Protein AF-A0AA50WJH5-F1 (afdb_monomer)

InterPro domains:
  IPR006808 ATP synthase F0 complex subunit G, mitochondrial [PF04718] (2-60)

Organism: NCBI:txid2585899

Structure (mmCIF, N/CA/C/O backbone):
data_AF-A0AA50WJH5-F1
#
_entry.id   AF-A0AA50WJH5-F1
#
loop_
_atom_site.group_PDB
_atom_site.id
_atom_site.type_symbol
_atom_site.label_atom_id
_atom_site.label_alt_id
_atom_site.label_comp_id
_atom_site.label_asym_id
_atom_site.label_entity_id
_atom_site.label_seq_id
_atom_site.pdbx_PDB_ins_code
_atom_site.Cartn_x
_atom_site.Cartn_y
_atom_site.Cartn_z
_atom_site.occupancy
_atom_site.B_iso_or_equiv
_atom_site.auth_seq_id
_atom_site.auth_comp_id
_atom_site.auth_asym_id
_atom_site.auth_atom_id
_atom_site.pdbx_PDB_model_num
ATOM 1 N N . ILE A 1 1 ? 15.693 -20.398 -1.200 1.00 69.50 1 ILE A N 1
ATOM 2 C CA . ILE A 1 1 ? 14.348 -19.937 -0.754 1.00 69.50 1 ILE A CA 1
ATOM 3 C C . ILE A 1 1 ? 14.289 -18.408 -0.644 1.00 69.50 1 ILE A C 1
ATOM 5 O O . ILE A 1 1 ? 13.393 -17.818 -1.231 1.00 69.50 1 ILE A O 1
ATOM 9 N N . PHE A 1 2 ? 15.285 -17.758 -0.029 1.00 72.12 2 PHE A N 1
ATOM 10 C CA . PHE A 1 2 ? 15.394 -16.292 0.101 1.00 72.12 2 PHE A CA 1
ATOM 11 C C . PHE A 1 2 ? 15.224 -15.492 -1.210 1.00 72.12 2 PHE A C 1
ATOM 13 O O . PHE A 1 2 ? 14.430 -14.558 -1.269 1.00 72.12 2 PHE A O 1
ATOM 20 N N . LEU A 1 3 ? 15.890 -15.909 -2.295 1.00 75.06 3 LEU A N 1
ATOM 21 C CA . LEU A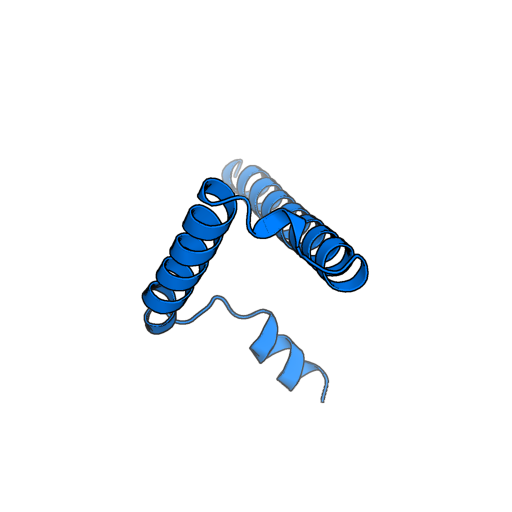 1 3 ? 15.842 -15.214 -3.592 1.00 75.06 3 LEU A CA 1
ATOM 22 C C . LEU A 1 3 ? 14.434 -15.121 -4.211 1.00 75.06 3 LEU A C 1
ATOM 24 O O . LEU A 1 3 ? 14.159 -14.171 -4.940 1.00 75.06 3 LEU A O 1
ATOM 28 N N . LYS A 1 4 ? 13.537 -16.079 -3.926 1.00 71.62 4 LYS A N 1
ATOM 29 C CA . LYS A 1 4 ? 12.163 -16.059 -4.458 1.00 71.62 4 LYS A CA 1
ATOM 30 C C . LYS A 1 4 ? 11.316 -14.967 -3.796 1.00 71.62 4 LYS A C 1
ATOM 32 O O . LYS A 1 4 ? 10.602 -14.270 -4.503 1.00 71.62 4 LYS A O 1
ATOM 37 N N . TYR A 1 5 ? 11.450 -14.778 -2.483 1.00 70.38 5 TYR A N 1
ATOM 38 C CA . TYR A 1 5 ? 10.731 -13.731 -1.746 1.00 70.38 5 TYR A CA 1
ATOM 39 C C . TYR A 1 5 ? 11.323 -12.342 -2.001 1.00 70.38 5 TYR A C 1
ATOM 41 O O . TYR A 1 5 ? 10.584 -11.398 -2.266 1.00 70.38 5 TYR A O 1
ATOM 49 N N . ALA A 1 6 ? 12.656 -12.230 -2.047 1.00 72.94 6 ALA A N 1
ATOM 50 C CA . ALA A 1 6 ? 13.326 -10.962 -2.338 1.00 72.94 6 ALA A CA 1
ATOM 51 C C . ALA A 1 6 ? 12.925 -10.389 -3.709 1.00 72.94 6 ALA A C 1
ATOM 53 O O . ALA A 1 6 ? 12.706 -9.189 -3.844 1.00 72.94 6 ALA A O 1
ATOM 54 N N . LYS A 1 7 ? 12.771 -11.248 -4.726 1.00 67.12 7 LYS A N 1
ATOM 55 C CA . LYS A 1 7 ? 12.386 -10.817 -6.077 1.00 67.12 7 LYS A CA 1
ATOM 56 C C . LYS A 1 7 ? 10.942 -10.312 -6.162 1.00 67.12 7 LYS A C 1
ATOM 58 O O . LYS A 1 7 ? 10.666 -9.451 -6.987 1.00 67.12 7 LYS A O 1
ATOM 63 N N . VAL A 1 8 ? 10.036 -10.847 -5.347 1.00 69.31 8 VAL A N 1
ATOM 64 C CA . VAL A 1 8 ? 8.610 -10.487 -5.383 1.00 69.31 8 VAL A CA 1
ATOM 65 C C . VAL A 1 8 ? 8.335 -9.207 -4.598 1.00 69.31 8 VAL A C 1
ATOM 67 O O . VAL A 1 8 ? 7.516 -8.406 -5.027 1.00 69.31 8 VAL A O 1
ATOM 70 N N . GLU A 1 9 ? 9.051 -8.965 -3.503 1.00 72.00 9 GLU A N 1
ATOM 71 C CA . GLU A 1 9 ? 8.784 -7.795 -2.653 1.00 72.00 9 GLU A CA 1
ATOM 72 C C . GLU A 1 9 ? 9.605 -6.553 -3.015 1.00 72.00 9 GLU A C 1
ATOM 74 O O . GLU A 1 9 ? 9.228 -5.435 -2.672 1.00 72.00 9 GLU A O 1
ATOM 79 N N . MET A 1 10 ? 10.739 -6.726 -3.699 1.00 70.06 10 MET A N 1
ATOM 80 C CA . MET A 1 10 ? 11.657 -5.621 -4.012 1.00 70.06 10 MET A CA 1
ATOM 81 C C . MET A 1 10 ? 11.610 -5.180 -5.476 1.00 70.06 10 MET A C 1
ATOM 83 O O . MET A 1 10 ? 12.306 -4.233 -5.855 1.00 70.06 10 MET A O 1
ATOM 87 N N . ALA A 1 11 ? 10.831 -5.864 -6.316 1.00 73.19 11 ALA A N 1
ATOM 88 C CA . ALA A 1 11 ? 10.668 -5.466 -7.704 1.00 73.19 11 ALA A CA 1
ATOM 89 C C . ALA A 1 11 ? 9.767 -4.225 -7.802 1.00 73.19 11 ALA A C 1
ATOM 91 O O . ALA A 1 11 ? 8.756 -4.139 -7.102 1.00 73.19 11 ALA A O 1
ATOM 92 N N . PRO A 1 12 ? 10.108 -3.258 -8.673 1.00 71.62 12 PRO A N 1
ATOM 93 C CA . PRO A 1 12 ? 9.202 -2.160 -8.963 1.00 71.62 12 PRO A CA 1
ATOM 94 C C . PRO A 1 12 ? 7.870 -2.725 -9.490 1.00 71.62 12 PRO A C 1
ATOM 96 O O . PRO A 1 12 ? 7.882 -3.681 -10.274 1.00 71.62 12 PRO A O 1
ATOM 99 N N . PRO A 1 13 ? 6.733 -2.156 -9.059 1.00 74.06 13 PRO A N 1
ATOM 100 C CA . PRO A 1 13 ? 5.412 -2.668 -9.398 1.00 74.06 13 PRO A CA 1
ATOM 101 C C . PRO A 1 13 ? 5.174 -2.627 -10.906 1.00 74.06 13 PRO A C 1
ATOM 103 O O . PRO A 1 13 ? 5.717 -1.780 -11.626 1.00 74.06 13 PRO A O 1
ATOM 106 N N . LYS A 1 14 ? 4.326 -3.532 -11.396 1.00 80.44 14 LYS A N 1
ATOM 107 C CA . LYS A 1 14 ? 3.968 -3.562 -12.813 1.00 80.44 14 LYS A CA 1
ATOM 108 C C . LYS A 1 14 ? 3.093 -2.349 -13.135 1.00 80.44 14 LYS A C 1
ATOM 110 O O . LYS A 1 14 ? 2.210 -1.985 -12.363 1.00 80.44 14 LYS A O 1
ATOM 115 N N . MET A 1 15 ? 3.284 -1.740 -14.306 1.00 72.88 15 MET A N 1
ATOM 116 C CA . MET A 1 15 ? 2.541 -0.531 -14.711 1.00 72.88 15 MET A CA 1
ATOM 117 C C . MET A 1 15 ? 1.010 -0.704 -14.677 1.00 72.88 15 MET A C 1
ATOM 119 O O . MET A 1 15 ? 0.280 0.262 -14.473 1.00 72.88 15 MET A O 1
ATOM 123 N N . SER A 1 16 ? 0.523 -1.940 -14.821 1.00 81.12 16 SER A N 1
ATOM 124 C CA . SER A 1 16 ? -0.892 -2.311 -14.708 1.00 81.12 16 SER A CA 1
ATOM 125 C C . SER A 1 16 ? -1.491 -2.129 -13.306 1.00 81.12 16 SER A C 1
ATOM 127 O O . SER A 1 16 ? -2.708 -2.050 -13.181 1.00 81.12 16 SER A O 1
ATOM 129 N N . GLU A 1 17 ? -0.674 -2.053 -12.253 1.00 81.50 17 GLU A N 1
ATOM 130 C CA . GLU A 1 17 ? -1.121 -1.961 -10.851 1.00 81.50 17 GLU A CA 1
ATOM 131 C C . GLU A 1 17 ? -1.220 -0.505 -10.356 1.00 81.50 17 GLU A C 1
ATOM 133 O O . GLU A 1 17 ? -1.842 -0.218 -9.332 1.00 81.50 17 GLU A O 1
ATOM 138 N N . ILE A 1 18 ? -0.689 0.454 -11.125 1.00 82.50 18 ILE A N 1
ATOM 139 C CA . ILE A 1 18 ? -0.732 1.892 -10.812 1.00 82.50 18 ILE A CA 1
ATOM 140 C C . ILE A 1 18 ? -2.168 2.424 -10.617 1.00 82.50 18 ILE A C 1
ATOM 142 O O . ILE A 1 18 ? -2.383 3.193 -9.674 1.00 82.50 18 ILE A O 1
ATOM 146 N N . PRO A 1 19 ? -3.175 2.050 -11.436 1.00 85.00 19 PRO A N 1
ATOM 147 C CA . PRO A 1 19 ? -4.548 2.521 -11.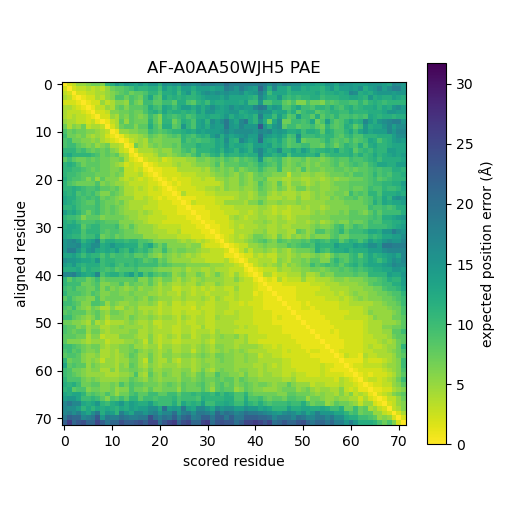246 1.00 85.00 19 PRO A CA 1
ATOM 148 C C . PRO A 1 19 ? -5.154 2.088 -9.904 1.00 85.00 19 PRO A C 1
ATOM 150 O O . PRO A 1 19 ? -5.876 2.861 -9.274 1.00 85.00 19 PRO A O 1
ATOM 153 N N . GLN A 1 20 ? -4.820 0.885 -9.429 1.00 85.38 20 GLN A N 1
ATOM 154 C CA . GLN A 1 20 ? -5.318 0.357 -8.157 1.00 85.38 20 GLN A CA 1
ATOM 155 C C . GLN A 1 20 ? -4.704 1.104 -6.966 1.00 85.38 20 GLN A C 1
ATOM 157 O O . GLN A 1 20 ? -5.416 1.472 -6.032 1.00 85.38 20 GLN A O 1
ATOM 162 N N . ILE A 1 21 ? -3.409 1.427 -7.040 1.00 83.81 21 ILE A N 1
ATOM 163 C CA . ILE A 1 21 ? -2.720 2.243 -6.028 1.00 83.81 21 ILE A CA 1
ATOM 164 C C . ILE A 1 21 ? -3.328 3.653 -5.966 1.00 83.81 21 ILE A C 1
ATOM 166 O O . ILE A 1 21 ? -3.598 4.166 -4.879 1.00 83.81 21 ILE A O 1
ATOM 170 N N . ARG A 1 22 ? -3.617 4.269 -7.121 1.00 83.88 22 ARG A N 1
ATOM 171 C CA . ARG A 1 22 ? -4.270 5.590 -7.187 1.00 83.88 22 ARG A CA 1
ATOM 172 C C . ARG A 1 22 ? -5.661 5.580 -6.557 1.00 83.88 22 ARG A C 1
ATOM 174 O O . ARG A 1 22 ? -5.992 6.495 -5.806 1.00 83.88 22 ARG A O 1
ATOM 181 N N . ALA A 1 23 ? -6.452 4.537 -6.809 1.00 87.25 23 ALA A N 1
ATOM 182 C CA . ALA A 1 23 ? -7.752 4.367 -6.167 1.00 87.25 23 ALA A CA 1
ATOM 183 C C . ALA A 1 23 ? -7.625 4.200 -4.639 1.00 87.2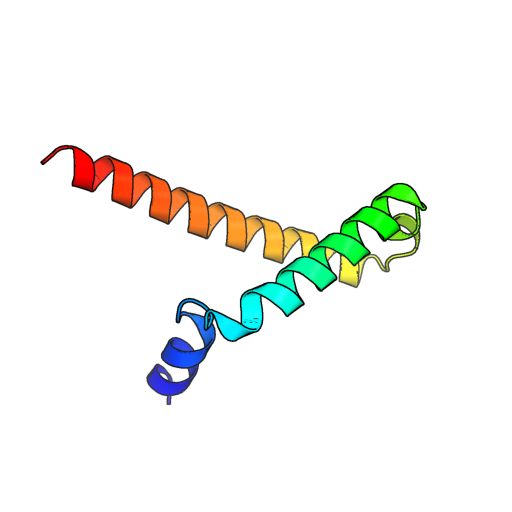5 23 ALA A C 1
ATOM 185 O O . ALA A 1 23 ? -8.419 4.770 -3.889 1.00 87.25 23 ALA A O 1
ATOM 186 N N . GLY A 1 24 ? -6.602 3.475 -4.170 1.00 84.12 24 GLY A N 1
ATOM 187 C CA . GLY A 1 24 ? -6.287 3.333 -2.745 1.00 84.12 24 GLY A CA 1
ATOM 188 C C . GLY A 1 24 ? -5.951 4.668 -2.074 1.00 84.12 24 GLY A C 1
ATOM 189 O O . GLY A 1 24 ? -6.540 5.007 -1.049 1.00 84.12 24 GLY A O 1
ATOM 190 N N . ILE A 1 25 ? -5.084 5.474 -2.694 1.00 87.88 25 ILE A N 1
ATOM 191 C CA . ILE A 1 25 ? -4.742 6.821 -2.207 1.00 87.88 25 ILE A CA 1
ATOM 192 C C . ILE A 1 25 ? -5.981 7.727 -2.192 1.00 87.88 25 ILE A C 1
ATOM 194 O O . ILE A 1 25 ? -6.203 8.447 -1.221 1.00 87.88 25 ILE A O 1
ATOM 198 N N . GLY A 1 26 ? -6.834 7.655 -3.219 1.00 87.56 26 GLY A N 1
ATOM 199 C CA . GLY A 1 26 ? -8.091 8.407 -3.266 1.00 87.56 26 GLY A CA 1
ATOM 200 C C . GLY A 1 26 ? -9.014 8.104 -2.081 1.00 87.56 26 GLY A C 1
ATOM 201 O O . GLY A 1 26 ? -9.561 9.023 -1.475 1.00 87.56 26 GLY A O 1
ATOM 202 N N . LYS A 1 27 ? -9.129 6.830 -1.684 1.00 86.00 27 LYS A N 1
ATOM 203 C CA . LYS A 1 27 ? -9.891 6.431 -0.489 1.00 86.00 27 LYS A CA 1
ATOM 204 C C . LYS A 1 27 ? -9.268 6.968 0.798 1.00 86.00 27 LYS A C 1
ATOM 206 O O . LYS A 1 27 ? -10.004 7.454 1.648 1.00 86.00 27 LYS A O 1
ATOM 211 N N . LEU A 1 28 ? -7.940 6.932 0.932 1.00 85.69 28 LEU A N 1
ATOM 212 C CA . LEU A 1 28 ? -7.243 7.495 2.097 1.00 85.69 28 LEU A CA 1
ATOM 213 C C . LEU A 1 28 ? -7.472 9.006 2.220 1.00 85.69 28 LEU A C 1
ATOM 215 O O . LEU A 1 28 ? -7.752 9.493 3.312 1.00 85.69 28 LEU A O 1
ATOM 219 N N . LEU A 1 29 ? -7.434 9.738 1.105 1.00 86.38 29 LEU A N 1
ATOM 220 C CA . LEU A 1 29 ? -7.725 11.173 1.078 1.00 86.38 29 LEU A CA 1
ATOM 221 C C . LEU A 1 29 ? -9.179 11.476 1.453 1.00 86.38 29 LEU A C 1
ATOM 223 O O . LEU A 1 29 ? -9.434 12.403 2.220 1.00 86.38 29 LEU A O 1
ATOM 227 N N . SER A 1 30 ? -10.136 10.689 0.959 1.00 86.94 30 SER A N 1
ATOM 228 C CA . SER A 1 30 ? -11.539 10.820 1.364 1.00 86.94 30 SER A CA 1
ATOM 229 C C . SER A 1 30 ? -11.744 10.495 2.847 1.00 86.94 30 SER A C 1
ATOM 231 O O . SER A 1 30 ? -12.459 11.227 3.524 1.00 86.94 30 SER A O 1
ATOM 233 N N . SER A 1 31 ? -11.069 9.471 3.378 1.00 83.50 31 SER A N 1
ATOM 234 C CA . SER A 1 31 ? -11.082 9.118 4.808 1.00 83.50 31 SER A CA 1
ATOM 235 C C . SER A 1 31 ? -10.412 10.172 5.697 1.00 83.50 31 SER A C 1
ATOM 237 O O . SER A 1 31 ? -10.815 10.370 6.844 1.00 83.50 31 SER A O 1
ATOM 239 N N . ALA A 1 32 ? -9.401 10.872 5.175 1.00 84.94 32 ALA A N 1
ATOM 240 C CA . ALA A 1 32 ? -8.786 12.013 5.843 1.00 84.94 32 ALA A CA 1
ATOM 241 C C . ALA A 1 32 ? -9.765 13.196 5.919 1.00 84.94 32 ALA A C 1
ATOM 243 O O . ALA A 1 32 ? -9.954 13.765 6.994 1.00 84.94 32 ALA A O 1
ATOM 244 N N . LYS A 1 33 ? -10.445 13.510 4.805 1.00 85.81 33 LYS A N 1
ATOM 245 C CA . LYS A 1 33 ? -11.454 14.581 4.719 1.00 85.81 33 LYS A CA 1
ATOM 246 C C . LYS A 1 33 ? -12.692 14.311 5.575 1.00 85.81 33 LYS A C 1
ATOM 248 O O . LYS A 1 33 ? -13.216 15.239 6.177 1.00 85.81 33 LYS A O 1
ATOM 253 N N . SER A 1 34 ? -13.150 13.062 5.651 1.00 86.25 34 SER A N 1
ATOM 254 C CA . SER A 1 34 ? -14.331 12.678 6.437 1.00 86.25 34 SER A CA 1
ATOM 255 C C . SER A 1 34 ? -14.053 12.494 7.934 1.00 86.25 34 SER A C 1
ATOM 257 O O . SER A 1 34 ? -14.982 12.267 8.704 1.00 86.25 34 SER A O 1
ATOM 259 N N . GLY A 1 35 ? -12.789 12.560 8.370 1.00 81.94 35 GLY A N 1
ATOM 260 C CA . GLY A 1 35 ? -12.403 12.331 9.767 1.00 81.94 35 GLY A CA 1
ATOM 261 C C . GLY A 1 35 ? -12.402 10.857 10.200 1.00 81.94 35 GLY A C 1
ATOM 262 O O . GLY A 1 35 ? -12.117 10.565 11.362 1.00 81.94 35 GLY A O 1
ATOM 263 N N . ALA A 1 36 ? -12.654 9.920 9.279 1.00 81.06 36 ALA A N 1
ATOM 264 C C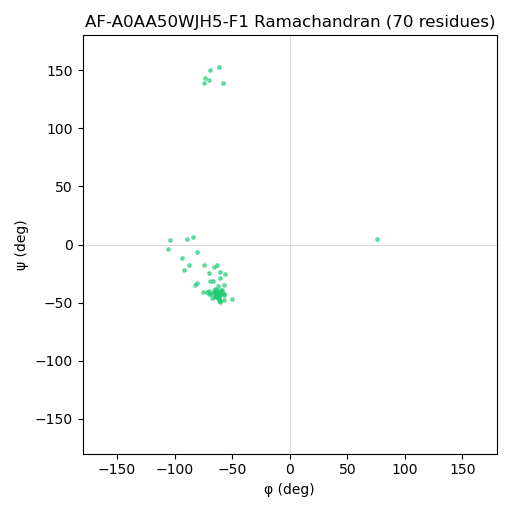A . ALA A 1 36 ? -12.691 8.478 9.544 1.00 81.06 36 ALA A CA 1
ATOM 265 C C . ALA A 1 36 ? -11.338 7.895 10.002 1.00 81.06 36 ALA A C 1
ATOM 267 O O . ALA A 1 36 ? -11.289 6.826 10.610 1.00 81.06 36 ALA A O 1
ATOM 268 N N . TRP A 1 37 ? -10.231 8.610 9.773 1.00 78.88 37 TRP A N 1
ATOM 269 C CA . TRP A 1 37 ? -8.896 8.231 10.251 1.00 78.88 37 TRP A CA 1
ATOM 270 C C . TRP A 1 37 ? -8.791 8.140 11.783 1.00 78.88 37 TRP A C 1
ATOM 272 O O . TRP A 1 37 ? -7.955 7.400 12.293 1.00 78.88 37 TRP A O 1
ATOM 282 N N . LYS A 1 38 ? -9.662 8.840 12.523 1.00 81.62 38 LYS A N 1
ATOM 283 C CA . LYS A 1 38 ? -9.676 8.832 13.997 1.00 81.62 38 LYS A CA 1
ATOM 284 C C . LYS A 1 38 ? -10.251 7.548 14.600 1.00 81.62 38 LYS A C 1
ATOM 286 O O . LYS A 1 38 ? -10.027 7.284 15.773 1.00 81.62 38 LYS A O 1
ATOM 291 N N . GLN A 1 39 ? -10.985 6.755 13.817 1.00 86.19 39 GLN A N 1
ATOM 292 C CA . GLN A 1 39 ? -11.627 5.515 14.276 1.00 86.19 39 GLN A CA 1
ATOM 293 C C . GLN A 1 39 ? -10.715 4.281 14.132 1.00 86.19 39 GLN A C 1
ATOM 295 O O . GLN A 1 39 ? -11.145 3.153 14.359 1.00 86.19 39 GLN A O 1
ATOM 300 N N . GLN A 1 40 ? -9.457 4.470 13.720 1.00 86.00 40 GLN A N 1
ATOM 301 C CA . GLN A 1 40 ? -8.498 3.380 13.554 1.00 86.00 40 GLN A CA 1
ATOM 302 C C . GLN A 1 40 ? -8.008 2.858 14.911 1.00 86.00 40 GLN A C 1
ATOM 304 O O . GLN A 1 40 ? -7.785 3.620 15.849 1.00 86.00 40 GLN A O 1
ATOM 309 N N . THR A 1 41 ? -7.795 1.544 15.013 1.00 88.69 41 THR A N 1
ATOM 310 C CA . THR A 1 41 ? -7.223 0.946 16.227 1.00 88.69 41 THR A CA 1
ATOM 311 C C . THR A 1 41 ? -5.752 1.346 16.385 1.00 88.69 41 THR A C 1
ATOM 313 O O . THR A 1 41 ? -5.034 1.522 15.399 1.00 88.69 41 THR A O 1
ATOM 316 N N . VAL A 1 42 ? -5.261 1.436 17.627 1.00 89.00 42 VAL A N 1
ATOM 317 C CA . VAL A 1 42 ? -3.864 1.829 17.924 1.00 89.00 42 VAL A CA 1
ATOM 318 C C . VAL A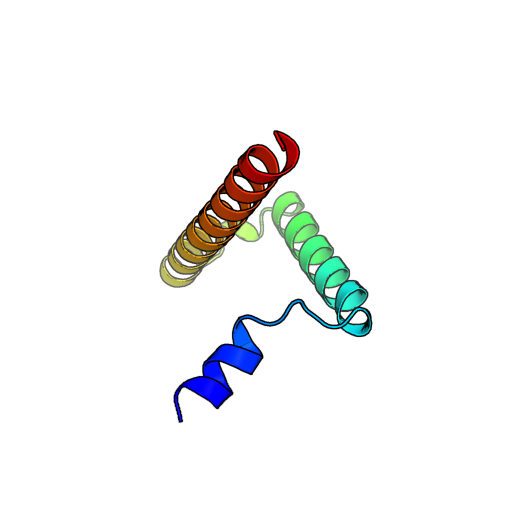 1 42 ? -2.846 0.913 17.236 1.00 89.00 42 VAL A C 1
ATOM 320 O O . VAL A 1 42 ? -1.806 1.375 16.772 1.00 89.00 42 VAL A O 1
ATOM 323 N N . LYS A 1 43 ? -3.160 -0.383 17.114 1.00 89.88 43 LYS A N 1
ATOM 324 C CA . LYS A 1 43 ? -2.327 -1.356 16.391 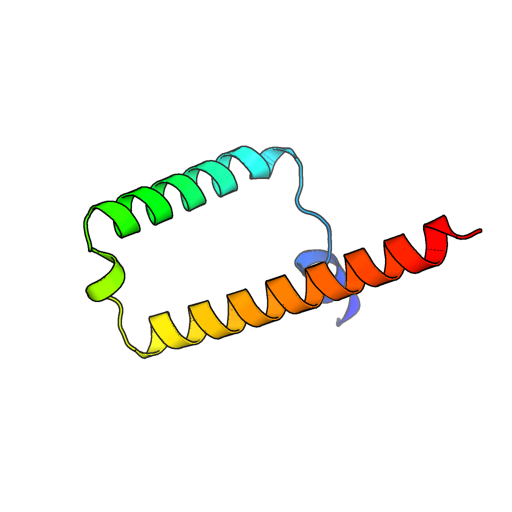1.00 89.88 43 LYS A CA 1
ATOM 325 C C . LYS A 1 43 ? -2.239 -1.043 14.897 1.00 89.88 43 LYS A C 1
ATOM 327 O O . LYS A 1 43 ? -1.167 -1.147 14.315 1.00 89.88 43 LYS A O 1
ATOM 332 N N . GLN A 1 44 ? -3.349 -0.646 14.280 1.00 87.56 44 GLN A N 1
ATOM 333 C CA . GLN A 1 44 ? -3.366 -0.286 12.865 1.00 87.56 44 GLN A CA 1
ATOM 334 C C . GLN A 1 44 ? -2.620 1.031 12.619 1.00 87.56 44 GLN A C 1
ATOM 336 O O . GLN A 1 44 ? -1.836 1.137 11.679 1.00 87.56 44 GLN A O 1
ATOM 341 N N . ALA A 1 45 ? -2.831 2.019 13.491 1.00 87.62 45 ALA A N 1
ATOM 342 C CA . ALA A 1 45 ? -2.165 3.311 13.403 1.00 87.62 45 ALA A CA 1
ATOM 343 C C . ALA A 1 45 ? -0.642 3.173 13.534 1.00 87.62 45 ALA A C 1
ATOM 345 O O . ALA A 1 45 ? 0.094 3.732 12.725 1.00 87.62 45 ALA A O 1
ATOM 346 N N . SER A 1 46 ? -0.161 2.383 14.500 1.00 91.50 46 SER A N 1
ATOM 347 C CA . SER A 1 46 ? 1.276 2.167 14.669 1.00 91.50 46 SER A CA 1
ATOM 348 C C . SER A 1 46 ? 1.890 1.477 13.452 1.00 91.50 46 SER A C 1
ATOM 350 O O . SER A 1 46 ? 2.904 1.952 12.947 1.00 91.50 46 SER A O 1
ATOM 352 N N . LEU A 1 47 ? 1.262 0.426 12.915 1.00 92.50 47 LEU A N 1
ATOM 353 C CA . LEU A 1 47 ? 1.728 -0.257 11.701 1.00 92.50 47 LEU A CA 1
ATOM 354 C C . LEU A 1 47 ? 1.857 0.685 10.498 1.00 92.50 47 LEU A C 1
ATOM 356 O O . LEU A 1 47 ? 2.867 0.635 9.794 1.00 92.50 47 LEU A O 1
ATOM 360 N N . ASN A 1 48 ? 0.877 1.566 10.289 1.00 90.00 48 ASN A N 1
ATOM 361 C CA . ASN A 1 48 ? 0.922 2.542 9.202 1.00 90.00 48 ASN A CA 1
ATOM 362 C C . ASN A 1 48 ? 2.127 3.491 9.350 1.00 90.00 48 ASN A C 1
ATOM 364 O O . ASN A 1 48 ? 2.843 3.712 8.377 1.00 90.00 48 ASN A O 1
ATOM 368 N N . VAL A 1 49 ? 2.428 3.950 10.570 1.00 91.75 49 VAL A N 1
ATOM 369 C CA . VAL A 1 49 ? 3.600 4.803 10.851 1.00 91.75 49 VAL A CA 1
ATOM 370 C C . VAL A 1 49 ? 4.922 4.081 10.553 1.00 91.75 49 VAL A C 1
ATOM 372 O O . VAL A 1 49 ? 5.834 4.657 9.957 1.00 91.75 49 VAL A O 1
ATOM 375 N N . TRP A 1 50 ? 5.052 2.801 10.917 1.00 94.62 50 TRP A N 1
ATOM 376 C CA . TRP A 1 50 ? 6.258 2.020 10.603 1.00 94.62 50 TRP A CA 1
ATOM 377 C C . TRP A 1 50 ? 6.454 1.838 9.094 1.00 94.62 50 TRP A C 1
ATOM 379 O O . TRP A 1 50 ? 7.580 1.945 8.596 1.00 94.62 50 TRP A O 1
ATOM 389 N N . LEU A 1 51 ? 5.369 1.576 8.364 1.00 92.19 51 LEU A N 1
ATOM 390 C CA . LEU A 1 51 ? 5.393 1.449 6.909 1.00 92.19 51 LEU A CA 1
ATOM 391 C C . LEU A 1 51 ? 5.815 2.765 6.242 1.00 92.19 51 LEU A C 1
ATOM 393 O O . LEU A 1 51 ? 6.683 2.757 5.365 1.00 92.19 51 LEU A O 1
ATOM 397 N N . GLU A 1 52 ? 5.258 3.891 6.692 1.00 90.38 52 GLU A N 1
ATOM 398 C CA . GLU A 1 52 ? 5.621 5.235 6.228 1.00 90.38 52 GLU A CA 1
ATOM 399 C C . GLU A 1 52 ? 7.115 5.510 6.429 1.00 90.38 52 GLU A C 1
ATOM 401 O O . GLU A 1 52 ? 7.810 5.901 5.486 1.00 90.38 52 GLU A O 1
ATOM 406 N N .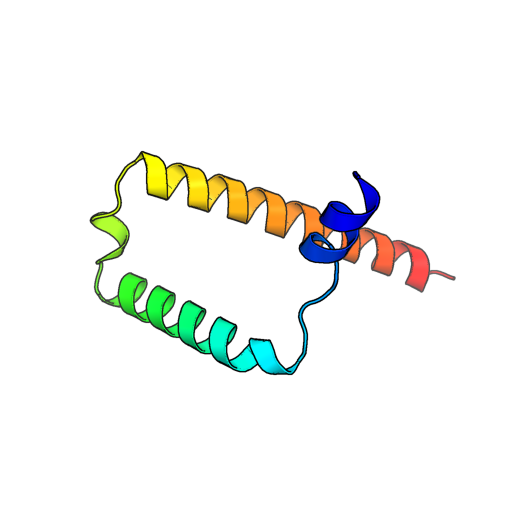 LEU A 1 53 ? 7.646 5.212 7.619 1.00 93.19 53 LEU A N 1
ATOM 407 C CA . LEU A 1 53 ? 9.062 5.394 7.929 1.00 93.19 53 LEU A CA 1
ATOM 408 C C . LEU A 1 53 ? 9.973 4.557 7.014 1.00 93.19 53 LEU A C 1
ATOM 410 O O . LEU A 1 53 ? 11.017 5.034 6.554 1.00 93.19 53 LEU A O 1
ATOM 414 N N . LYS A 1 54 ? 9.597 3.306 6.721 1.00 89.94 54 LYS A N 1
ATOM 415 C CA . LYS A 1 54 ? 10.366 2.433 5.817 1.00 89.94 54 LYS A CA 1
ATOM 416 C C . LYS A 1 54 ? 10.319 2.922 4.372 1.00 89.94 54 LYS A C 1
ATOM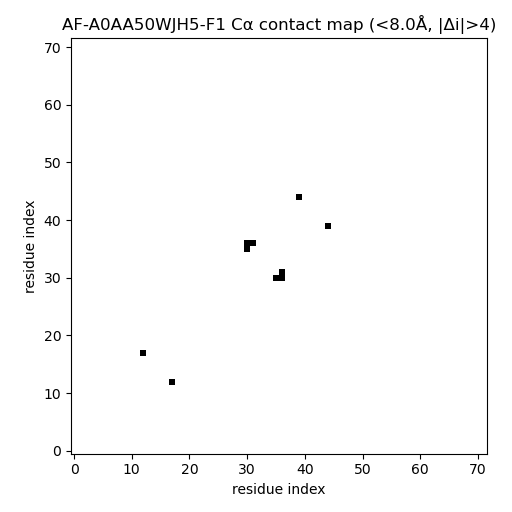 418 O O . LYS A 1 54 ? 11.369 2.946 3.724 1.00 89.94 54 LYS A O 1
ATOM 423 N N . CYS A 1 55 ? 9.150 3.350 3.896 1.00 87.06 55 CYS A N 1
ATOM 424 C CA . CYS A 1 55 ? 8.979 3.922 2.563 1.00 87.06 55 CYS A CA 1
ATOM 425 C C . CYS A 1 55 ? 9.833 5.189 2.391 1.00 87.06 55 CYS A C 1
ATOM 427 O O . CYS A 1 55 ? 10.628 5.280 1.452 1.00 87.06 55 CYS A O 1
ATOM 429 N N . TYR A 1 56 ? 9.768 6.110 3.359 1.00 88.81 56 TYR A N 1
ATOM 430 C CA . TYR A 1 56 ? 10.559 7.341 3.363 1.00 88.81 56 TYR A CA 1
ATOM 431 C C . TYR A 1 56 ? 12.068 7.062 3.393 1.00 88.81 56 TYR A C 1
ATOM 433 O O . TYR A 1 56 ? 12.819 7.582 2.571 1.00 88.81 56 TYR A O 1
ATOM 441 N N . SER A 1 57 ? 12.525 6.168 4.275 1.00 88.06 57 SER A N 1
ATOM 442 C CA . SER A 1 57 ? 13.937 5.769 4.346 1.00 88.06 57 SER A CA 1
ATOM 443 C C . SER A 1 57 ? 14.438 5.145 3.032 1.00 88.06 57 SER A C 1
ATOM 445 O O . SER A 1 57 ? 15.560 5.417 2.597 1.00 88.06 57 SER A O 1
ATOM 447 N N . GLY A 1 58 ? 13.614 4.325 2.370 1.00 86.81 58 GLY A N 1
ATOM 448 C CA . GLY A 1 58 ? 13.914 3.759 1.052 1.00 86.81 58 GLY A CA 1
ATOM 449 C C . GLY A 1 58 ? 14.017 4.822 -0.045 1.00 86.81 58 GLY A C 1
ATOM 450 O O . GLY A 1 58 ? 14.978 4.815 -0.818 1.00 86.81 58 GLY A O 1
ATOM 451 N N . PHE A 1 59 ? 13.073 5.765 -0.074 1.00 88.31 59 PHE A N 1
ATOM 452 C CA . PHE A 1 59 ? 13.081 6.893 -1.003 1.00 88.31 59 PHE A CA 1
ATOM 453 C C . PHE A 1 59 ? 14.321 7.777 -0.819 1.00 88.31 59 PHE A C 1
ATOM 455 O O . PHE A 1 59 ? 15.045 8.016 -1.785 1.00 88.31 59 PHE A O 1
ATOM 462 N N . CYS A 1 60 ? 14.636 8.181 0.415 1.00 87.38 60 CYS A N 1
ATOM 463 C CA . CYS A 1 60 ? 15.805 9.009 0.713 1.00 87.38 60 CYS A CA 1
ATOM 464 C C . CYS A 1 60 ? 17.118 8.320 0.324 1.00 87.38 60 CYS A C 1
ATOM 466 O O . CYS A 1 60 ? 17.985 8.952 -0.278 1.00 87.38 60 CYS A O 1
ATOM 468 N N . ARG A 1 61 ? 17.261 7.011 0.585 1.00 87.81 61 ARG A N 1
ATOM 469 C CA . ARG A 1 61 ? 18.439 6.249 0.130 1.00 87.81 61 ARG A CA 1
ATOM 470 C C . ARG A 1 61 ? 18.563 6.232 -1.391 1.00 87.81 61 ARG A C 1
ATOM 472 O O . ARG A 1 61 ? 19.663 6.406 -1.909 1.00 87.81 61 ARG A O 1
ATOM 479 N N . ARG A 1 62 ? 17.452 6.064 -2.114 1.00 85.38 62 ARG A N 1
ATOM 480 C CA . ARG A 1 62 ? 17.446 6.111 -3.583 1.00 85.38 62 ARG A CA 1
ATOM 481 C C . ARG A 1 62 ? 17.784 7.503 -4.116 1.00 85.38 62 ARG A C 1
ATOM 483 O O . ARG A 1 62 ? 18.547 7.608 -5.071 1.00 85.38 62 ARG A O 1
ATOM 490 N N . MET A 1 63 ? 17.255 8.554 -3.495 1.00 82.69 63 MET A N 1
ATOM 491 C CA . MET A 1 63 ? 17.539 9.938 -3.871 1.00 82.69 63 MET A CA 1
ATOM 492 C C . MET A 1 63 ? 19.009 10.297 -3.627 1.00 82.69 63 MET A C 1
ATOM 494 O O . MET A 1 63 ? 19.649 10.853 -4.515 1.00 82.69 63 MET A O 1
ATOM 498 N N . HIS A 1 64 ? 19.574 9.906 -2.481 1.00 84.19 64 HIS A N 1
ATOM 499 C CA . HIS A 1 64 ? 20.998 10.086 -2.193 1.00 84.19 64 HIS A CA 1
ATOM 500 C C . HIS A 1 64 ? 21.877 9.325 -3.198 1.00 84.19 64 HIS A C 1
ATOM 502 O O . HIS A 1 64 ? 22.817 9.894 -3.747 1.00 84.19 64 HIS A O 1
ATOM 508 N N . TRP A 1 65 ? 21.531 8.074 -3.520 1.00 80.56 65 TRP A N 1
ATOM 509 C CA . TRP A 1 65 ? 22.257 7.290 -4.523 1.00 80.56 65 TRP A CA 1
ATOM 510 C C . TRP A 1 65 ? 22.226 7.950 -5.911 1.00 80.56 65 TRP A C 1
ATOM 512 O O . TRP A 1 65 ? 23.267 8.066 -6.559 1.00 80.56 65 TRP A O 1
ATOM 522 N N . GLN A 1 66 ? 21.064 8.465 -6.333 1.00 76.38 66 GLN A N 1
ATOM 523 C CA . GLN A 1 66 ? 20.932 9.222 -7.581 1.00 76.38 66 GLN A CA 1
ATOM 524 C C . GLN A 1 66 ? 21.718 10.540 -7.567 1.00 76.38 66 GLN A C 1
ATOM 526 O O . GLN A 1 66 ? 22.327 10.884 -8.574 1.00 76.38 66 GLN A O 1
ATOM 531 N N . ALA A 1 67 ? 21.747 11.265 -6.447 1.00 79.00 67 ALA A N 1
ATOM 532 C CA . ALA A 1 67 ? 22.524 12.498 -6.303 1.00 79.00 67 ALA A CA 1
ATOM 533 C C . ALA A 1 67 ? 24.047 12.253 -6.270 1.00 79.00 67 ALA A C 1
ATOM 535 O O . ALA A 1 67 ? 24.824 13.148 -6.607 1.00 79.00 67 ALA A O 1
ATOM 536 N N . SER A 1 68 ? 24.477 11.052 -5.868 1.00 79.75 68 SER A N 1
ATOM 537 C CA . SER A 1 68 ? 25.882 10.635 -5.900 1.00 79.75 68 SER A CA 1
ATOM 538 C C . SER A 1 68 ? 26.333 10.170 -7.288 1.00 79.75 68 SER A C 1
ATOM 540 O O . SER A 1 68 ? 27.484 10.396 -7.635 1.00 79.75 68 SER A O 1
ATOM 542 N N . HIS A 1 69 ? 25.458 9.547 -8.086 1.00 64.69 69 HIS A N 1
ATOM 543 C CA . HIS A 1 69 ? 25.807 9.057 -9.431 1.00 64.69 69 HIS A CA 1
ATOM 544 C C . HIS A 1 69 ? 25.633 10.104 -10.536 1.00 64.69 69 HIS A C 1
ATOM 546 O O . HIS A 1 69 ? 26.206 9.951 -11.601 1.00 64.69 69 HIS A O 1
ATOM 552 N N . ARG A 1 70 ? 24.874 11.181 -10.296 1.00 59.72 70 ARG A N 1
ATOM 553 C CA . ARG A 1 70 ? 24.689 12.288 -11.255 1.00 59.72 70 ARG A CA 1
ATOM 554 C C . ARG A 1 70 ? 25.809 13.347 -11.196 1.00 59.72 70 ARG A C 1
ATOM 556 O O . ARG A 1 70 ? 25.675 14.408 -11.793 1.00 59.72 70 ARG A O 1
ATOM 563 N N . ARG A 1 71 ? 26.859 13.084 -10.405 1.00 56.31 71 ARG A N 1
ATOM 564 C CA . ARG A 1 71 ? 28.070 13.910 -10.239 1.00 56.31 71 ARG A CA 1
ATOM 565 C C . ARG A 1 71 ? 29.300 13.342 -10.975 1.00 56.31 71 ARG A C 1
ATOM 567 O O . ARG A 1 71 ? 30.377 13.914 -10.839 1.00 56.31 71 ARG A O 1
ATOM 574 N N . LEU A 1 72 ? 29.126 12.250 -11.723 1.00 55.59 72 LEU A N 1
ATOM 575 C CA . LEU A 1 72 ? 30.056 11.695 -12.715 1.00 55.59 72 LEU A CA 1
ATOM 576 C C . LEU A 1 72 ? 29.418 11.839 -14.099 1.00 55.59 72 LEU A C 1
ATOM 578 O O . LEU A 1 72 ? 30.181 12.025 -15.067 1.00 55.59 72 LEU A O 1
#

Sequence (72 aa):
IFLKYAKVEMAPPKMSEIPQIRAGIGKLLSSAKSGAWKQQTVKQASLNVWLELKCYSGFCRRMHWQASHRRL

Secondary structure (DSSP, 8-state):
-HHHHHHHHSSPPPGGGHHHHHHHHHHHHHHHHTTGG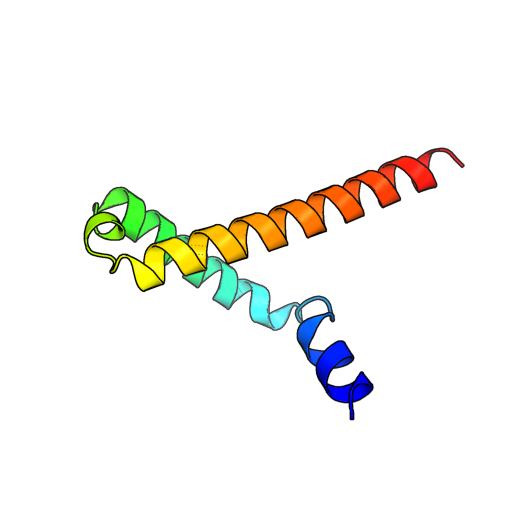GGS-HHHHHHHHHHHHHHHHHHHHHHHHHHHHTT-

Radius of gyration: 16.51 Å; Cα contacts (8 Å, |Δi|>4): 5; chains: 1; bounding box: 44×34×33 Å

pLDDT: mean 81.68, std 8.67, range [55.59, 94.62]

Foldseek 3Di:
DVVVVCCVPVDDDDPVCVVVVVVVVVVVVVCVVVVVVVVDDPVVVVVVVVVVVVVVVVVVVVVVVVVVVVVD

Solvent-accessible surface area (backbone atoms only — not comparable to full-atom values): 4337 Å² total; per-residue (Å²): 116,68,70,65,56,52,56,68,74,70,48,82,78,60,80,86,52,51,65,59,54,52,53,50,51,51,51,52,54,51,31,56,74,70,53,57,66,76,78,56,53,71,71,58,53,52,52,52,52,56,52,50,53,51,53,49,53,52,50,52,52,51,51,53,52,51,64,60,62,74,75,114

Mean predicted aligned error: 7.49 Å